Protein AF-A0A1H7MU33-F1 (afdb_monomer)

Foldseek 3Di:
DDPPPDPDDLVRLVVLLCCCVPVVDDLVVSCVVVVHDSVVNVQSNLLCVVPNSVSSDDCPDDPDQDPVLVVVLVVCVVVDPDDPVVSVSVSD

Organism: NCBI:txid426702

Structure (mmCIF, N/CA/C/O backbone):
data_AF-A0A1H7MU33-F1
#
_entry.id   AF-A0A1H7MU33-F1
#
loop_
_atom_site.group_PDB
_atom_site.id
_atom_site.type_symbol
_atom_site.label_atom_id
_atom_site.label_alt_id
_atom_site.label_comp_id
_atom_site.label_asym_id
_atom_site.label_entity_id
_atom_site.label_seq_id
_atom_site.pdbx_PDB_ins_code
_atom_site.Cartn_x
_atom_site.Cartn_y
_atom_site.Cartn_z
_atom_site.occupancy
_atom_site.B_iso_or_equiv
_atom_site.auth_seq_id
_atom_site.auth_comp_id
_atom_site.auth_asym_id
_atom_site.auth_atom_id
_atom_site.pdbx_PDB_model_num
ATOM 1 N N . MET A 1 1 ? 14.028 11.403 17.323 1.00 36.91 1 MET A N 1
ATOM 2 C CA . MET A 1 1 ? 13.261 10.249 16.807 1.00 36.91 1 MET A CA 1
ATOM 3 C C . MET A 1 1 ? 11.836 10.706 16.546 1.00 36.91 1 MET A C 1
ATOM 5 O O . MET A 1 1 ? 11.184 11.140 17.485 1.00 36.91 1 MET A O 1
ATOM 9 N N . SER A 1 2 ? 11.392 10.710 15.286 1.00 42.50 2 SER A N 1
ATOM 10 C CA . SER A 1 2 ? 10.011 11.080 14.952 1.00 42.50 2 SER A CA 1
ATOM 11 C C . SER A 1 2 ? 9.070 10.013 15.505 1.00 42.50 2 SER A C 1
ATOM 13 O O . SER A 1 2 ? 9.225 8.831 15.195 1.00 42.50 2 SER A O 1
ATOM 15 N N . LYS A 1 3 ? 8.141 10.417 16.371 1.00 43.03 3 LYS A N 1
ATOM 16 C CA . LYS A 1 3 ? 7.102 9.538 16.895 1.00 43.03 3 LYS A CA 1
ATOM 17 C C . LYS A 1 3 ? 6.124 9.267 15.752 1.00 43.03 3 LYS A C 1
ATOM 19 O O . LYS A 1 3 ? 5.238 10.074 15.498 1.00 43.03 3 LYS A O 1
ATOM 24 N N . ARG A 1 4 ? 6.288 8.141 15.051 1.00 50.66 4 ARG A N 1
ATOM 25 C CA . ARG A 1 4 ? 5.204 7.548 14.256 1.00 50.66 4 ARG A CA 1
ATOM 26 C C . ARG A 1 4 ? 4.171 7.006 15.246 1.00 50.66 4 ARG A C 1
ATOM 28 O O . ARG A 1 4 ? 4.116 5.816 15.501 1.00 50.66 4 ARG A O 1
ATOM 35 N N . THR A 1 5 ? 3.449 7.899 15.913 1.00 45.88 5 THR A N 1
ATOM 36 C CA . THR A 1 5 ? 2.290 7.529 16.723 1.00 45.88 5 THR A CA 1
ATOM 37 C C . THR A 1 5 ? 1.151 7.324 15.757 1.00 45.88 5 THR A C 1
ATOM 39 O O . THR A 1 5 ? 0.676 8.265 15.123 1.00 45.88 5 THR A O 1
ATOM 42 N N . THR A 1 6 ? 0.772 6.075 15.583 1.00 56.25 6 THR A N 1
ATOM 43 C CA . THR A 1 6 ? -0.388 5.692 14.806 1.00 56.25 6 THR A CA 1
ATOM 44 C C . THR A 1 6 ? -1.650 6.114 15.534 1.00 56.25 6 THR A C 1
ATOM 46 O O . THR A 1 6 ? -1.932 5.679 16.643 1.00 56.25 6 THR A O 1
ATOM 49 N N . THR A 1 7 ? -2.406 7.004 14.896 1.00 62.62 7 THR A N 1
ATOM 50 C CA . THR A 1 7 ? -3.703 7.475 15.394 1.00 62.62 7 THR A CA 1
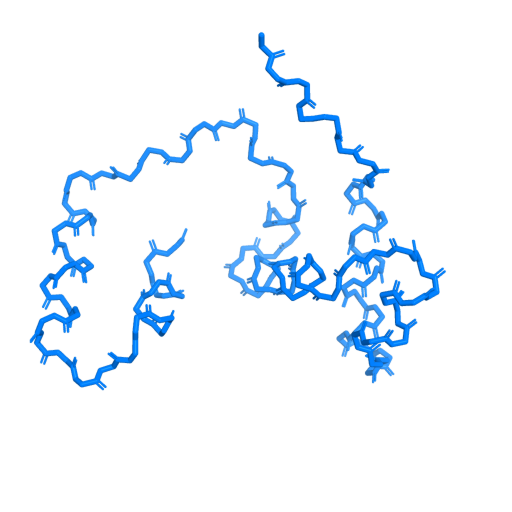ATOM 51 C C . THR A 1 7 ? -4.756 6.360 15.400 1.00 62.62 7 THR A C 1
ATOM 53 O O . THR A 1 7 ? -5.676 6.421 16.200 1.00 62.62 7 THR A O 1
ATOM 56 N N . HIS A 1 8 ? -4.603 5.327 14.557 1.00 68.56 8 HIS A N 1
ATOM 57 C CA . HIS A 1 8 ? -5.592 4.254 14.381 1.00 68.56 8 HIS A CA 1
ATOM 58 C C . HIS A 1 8 ? -5.018 2.874 14.690 1.00 68.56 8 HIS A C 1
ATOM 60 O O . HIS A 1 8 ? -3.980 2.488 14.122 1.00 68.56 8 HIS A O 1
ATOM 66 N N . SER A 1 9 ? -5.732 2.132 15.541 1.00 77.56 9 SER A N 1
ATOM 67 C CA . SER A 1 9 ? -5.408 0.750 15.901 1.00 77.56 9 SER A CA 1
ATOM 68 C C . SER A 1 9 ? -5.606 -0.203 14.719 1.00 77.56 9 SER A C 1
ATOM 70 O O . SER A 1 9 ? -6.306 0.104 13.755 1.00 77.56 9 SER A O 1
ATOM 72 N N . ILE A 1 10 ? -5.008 -1.396 14.782 1.00 79.62 10 ILE A N 1
ATOM 73 C CA . ILE A 1 10 ? -5.187 -2.401 13.723 1.00 79.62 10 ILE A CA 1
ATOM 74 C C . ILE A 1 10 ? -6.651 -2.809 13.528 1.00 79.62 10 ILE A C 1
ATOM 76 O O . ILE A 1 10 ? -7.058 -3.063 12.398 1.00 79.62 10 ILE A O 1
ATOM 80 N N . ASN A 1 11 ? -7.436 -2.823 14.607 1.00 80.75 11 ASN A N 1
ATOM 81 C CA . ASN A 1 11 ? -8.848 -3.179 14.554 1.00 80.75 11 ASN A CA 1
ATOM 82 C C . ASN A 1 11 ? -9.655 -2.117 13.804 1.00 80.75 11 ASN A C 1
ATOM 84 O O . ASN A 1 11 ? -10.425 -2.477 12.924 1.00 80.75 11 ASN A O 1
ATOM 88 N N . GLU A 1 12 ? -9.415 -0.826 14.061 1.00 82.75 12 GLU A N 1
ATOM 89 C CA . GLU A 1 12 ? -10.051 0.2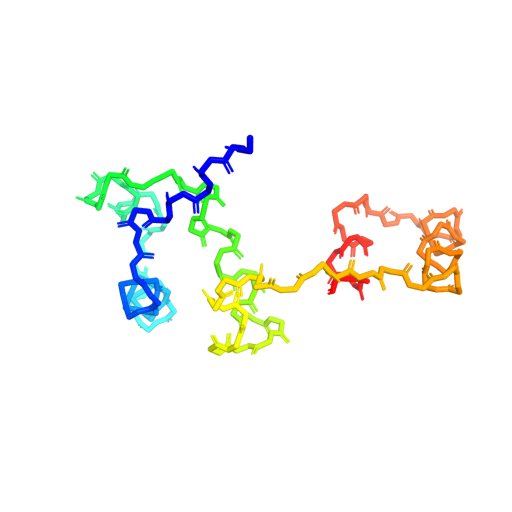56 13.287 1.00 82.75 12 GLU A CA 1
ATOM 90 C C . GLU A 1 12 ? -9.714 0.154 11.798 1.00 82.75 12 GLU A C 1
ATOM 92 O O . GLU A 1 12 ? -10.592 0.268 10.945 1.00 82.75 12 GLU A O 1
ATOM 97 N N . ARG A 1 13 ? -8.442 -0.103 11.461 1.00 84.62 13 ARG A N 1
ATOM 98 C CA . ARG A 1 13 ? -8.030 -0.266 10.057 1.00 84.62 13 ARG A CA 1
ATOM 99 C C . ARG A 1 13 ? -8.725 -1.447 9.400 1.00 84.62 13 ARG A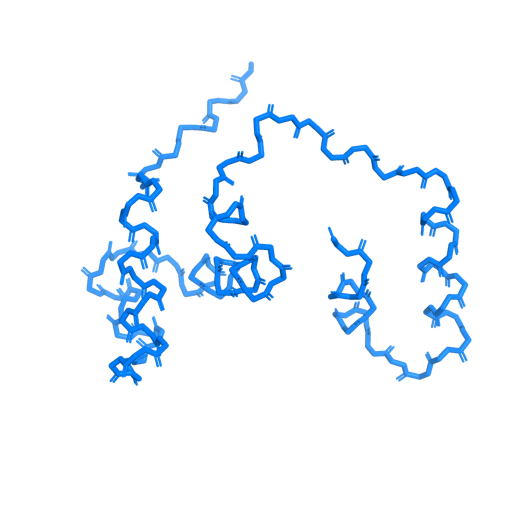 C 1
ATOM 101 O O . ARG A 1 13 ? -9.129 -1.342 8.245 1.00 84.62 13 ARG A O 1
ATOM 108 N N . TYR A 1 14 ? -8.832 -2.560 10.123 1.00 85.56 14 TYR A N 1
ATOM 109 C CA . TYR A 1 14 ? -9.518 -3.752 9.649 1.00 85.56 14 TYR A CA 1
ATOM 110 C C . TYR A 1 14 ? -11.000 -3.472 9.409 1.00 85.56 14 TYR A C 1
ATOM 112 O O . TYR A 1 14 ? -11.485 -3.764 8.324 1.00 85.56 14 TYR A O 1
ATOM 120 N N . GLU A 1 15 ? -11.685 -2.833 10.357 1.00 87.12 15 GLU A N 1
ATOM 121 C CA . GLU A 1 15 ? -13.108 -2.508 10.239 1.00 87.12 15 GLU A CA 1
ATOM 122 C C . GLU A 1 15 ? -13.380 -1.595 9.032 1.00 87.12 15 GLU A C 1
ATOM 124 O O . GLU A 1 15 ? -14.302 -1.832 8.254 1.00 87.12 15 GLU A O 1
ATOM 129 N N . ILE A 1 16 ? -12.529 -0.589 8.809 1.00 86.38 16 ILE A N 1
ATOM 130 C CA . ILE A 1 16 ? -12.637 0.299 7.643 1.00 86.38 16 ILE A CA 1
ATOM 131 C C . ILE A 1 16 ? -12.430 -0.479 6.340 1.00 86.38 16 ILE A C 1
ATOM 133 O O . ILE A 1 16 ? -13.197 -0.313 5.392 1.00 86.38 16 ILE A O 1
ATOM 137 N N . VAL A 1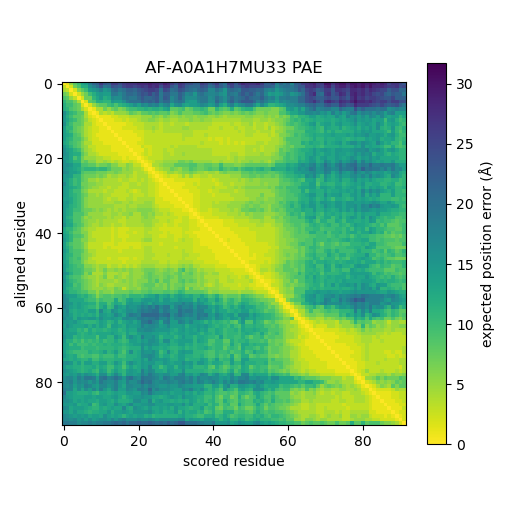 17 ? -11.403 -1.329 6.270 1.00 87.12 17 VAL A N 1
ATOM 138 C CA . VAL A 1 17 ? -11.124 -2.141 5.077 1.00 87.12 17 VAL A CA 1
ATOM 139 C C . VAL A 1 17 ? -12.244 -3.148 4.813 1.00 87.12 17 VAL A C 1
ATOM 141 O O . VAL A 1 17 ? -12.647 -3.322 3.663 1.00 87.12 17 VAL A O 1
ATOM 144 N N . GLU A 1 18 ? -12.787 -3.760 5.860 1.00 87.44 18 GLU A N 1
ATOM 145 C CA . GLU A 1 18 ? -13.905 -4.694 5.777 1.00 87.44 18 GLU A CA 1
ATOM 146 C C . GLU A 1 18 ? -15.169 -4.002 5.254 1.00 87.44 18 GLU A C 1
ATOM 148 O O . GLU A 1 18 ? -15.788 -4.522 4.328 1.00 87.44 18 GLU A O 1
ATOM 153 N N . LYS A 1 19 ? -15.494 -2.788 5.721 1.00 87.12 19 LYS A N 1
ATOM 154 C CA . LYS A 1 19 ? -16.613 -1.986 5.185 1.00 87.12 19 LYS A CA 1
ATOM 155 C C . LYS A 1 19 ? -16.438 -1.650 3.701 1.00 87.12 19 LYS A C 1
ATOM 157 O O . LYS A 1 19 ? -17.386 -1.756 2.924 1.00 87.12 19 LYS A O 1
ATOM 162 N N . VAL A 1 20 ? -15.222 -1.319 3.254 1.00 86.38 20 VAL A N 1
ATOM 163 C CA . VAL A 1 20 ? -14.964 -1.074 1.818 1.00 86.38 20 VAL A CA 1
ATOM 164 C C . VAL A 1 20 ? -15.163 -2.346 0.985 1.00 86.38 20 VAL A C 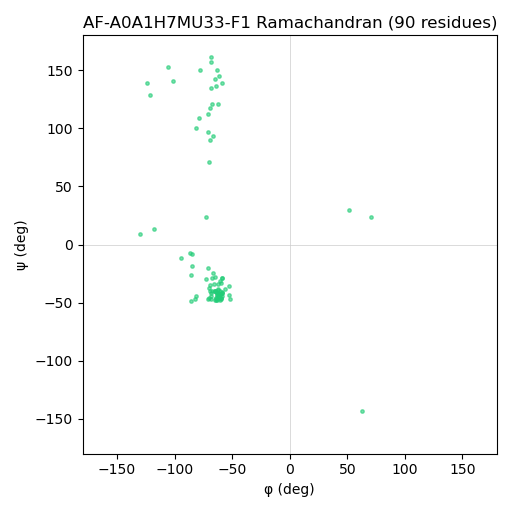1
ATOM 166 O O . VAL A 1 20 ? -15.676 -2.277 -0.132 1.00 86.38 20 VAL A O 1
ATOM 169 N N . ILE A 1 21 ? -14.739 -3.506 1.490 1.00 84.62 21 ILE A N 1
ATOM 170 C CA . ILE A 1 21 ? -14.754 -4.764 0.728 1.00 84.62 21 ILE A CA 1
ATOM 171 C C . ILE A 1 21 ? -16.137 -5.431 0.756 1.00 84.62 21 ILE A C 1
ATOM 173 O O . ILE A 1 21 ? -16.633 -5.828 -0.301 1.00 84.62 21 ILE A O 1
ATOM 177 N N . ASN A 1 22 ? -16.759 -5.538 1.933 1.00 83.06 22 ASN A N 1
ATOM 178 C CA . ASN A 1 22 ? -18.036 -6.224 2.137 1.00 83.06 22 ASN A CA 1
ATOM 179 C C . ASN A 1 22 ? -19.237 -5.315 1.872 1.00 83.06 22 ASN A C 1
ATOM 181 O O . ASN A 1 22 ? -20.138 -5.698 1.128 1.00 83.06 22 ASN A O 1
ATOM 185 N N . GLU A 1 23 ? -19.253 -4.106 2.439 1.00 82.88 23 GLU A N 1
ATOM 186 C CA . GLU A 1 23 ? -20.391 -3.181 2.304 1.00 82.88 23 GLU A CA 1
ATOM 187 C C . GLU A 1 23 ? -20.314 -2.345 1.017 1.00 82.88 23 GLU A C 1
ATOM 189 O O . GLU A 1 23 ? -21.270 -1.657 0.661 1.00 82.88 23 GLU A O 1
ATOM 194 N N . ARG A 1 24 ? -19.186 -2.421 0.287 1.00 78.94 24 ARG A N 1
ATOM 195 C CA . ARG A 1 24 ? -18.884 -1.603 -0.902 1.00 78.94 24 ARG A CA 1
ATOM 196 C C . ARG A 1 24 ? -19.062 -0.102 -0.643 1.00 78.94 24 ARG A C 1
ATOM 198 O O . ARG A 1 24 ? -19.368 0.653 -1.570 1.00 78.94 24 ARG A O 1
ATOM 205 N N . GLU A 1 25 ? -18.857 0.339 0.601 1.00 82.00 25 GLU A N 1
ATOM 206 C CA . GLU A 1 25 ? -18.859 1.762 0.930 1.00 82.00 25 GLU A CA 1
ATOM 207 C C . GLU A 1 25 ? -17.736 2.477 0.164 1.00 82.00 25 GLU A C 1
ATOM 209 O O . GLU A 1 25 ? -16.646 1.943 -0.073 1.00 82.00 25 GLU A O 1
ATOM 214 N N . SER A 1 26 ? -17.994 3.723 -0.234 1.00 85.38 26 SER A N 1
ATOM 215 C CA . SER A 1 26 ? -16.985 4.518 -0.923 1.00 85.38 26 SER A CA 1
ATOM 216 C C . SER A 1 26 ? -15.842 4.864 0.030 1.00 85.38 26 SER A C 1
ATOM 218 O O . SER A 1 26 ? -16.047 5.355 1.141 1.00 85.38 26 SER A O 1
ATOM 220 N N . ILE A 1 27 ? -14.606 4.706 -0.447 1.00 85.69 27 ILE A N 1
ATOM 221 C CA . ILE A 1 27 ? -13.404 5.134 0.281 1.00 85.69 27 ILE A CA 1
ATOM 222 C C . ILE A 1 27 ? -13.520 6.607 0.689 1.00 85.69 27 ILE A C 1
ATOM 224 O O . ILE A 1 27 ? -13.087 6.986 1.771 1.00 85.69 27 ILE A O 1
ATOM 228 N N . TYR A 1 28 ? -14.133 7.439 -0.158 1.00 84.25 28 TYR A N 1
ATOM 229 C CA . TYR A 1 28 ? -14.302 8.863 0.115 1.00 84.25 28 TYR A CA 1
ATOM 230 C C . TYR A 1 28 ? -15.292 9.137 1.258 1.00 84.25 28 TYR A C 1
ATOM 232 O O . TYR A 1 28 ? -15.045 10.017 2.082 1.00 84.25 28 TYR A O 1
ATOM 240 N N . SER A 1 29 ? -16.399 8.389 1.338 1.00 85.81 29 SER A N 1
ATOM 241 C CA . SER A 1 29 ? -17.367 8.556 2.429 1.00 85.81 29 SER A CA 1
ATOM 242 C C . SER A 1 29 ? -16.781 8.106 3.763 1.00 85.81 29 SER A C 1
ATOM 244 O O . SER A 1 29 ? -16.930 8.817 4.754 1.00 85.81 29 SER A O 1
ATOM 246 N N . LEU A 1 30 ? -16.050 6.989 3.767 1.00 86.06 30 LEU A N 1
ATOM 247 C CA . LEU A 1 30 ? -15.335 6.490 4.943 1.00 86.06 30 LEU A CA 1
ATOM 248 C C . LEU A 1 30 ? -14.235 7.451 5.393 1.00 86.06 30 LEU A C 1
ATOM 250 O O . LEU A 1 30 ? -14.197 7.8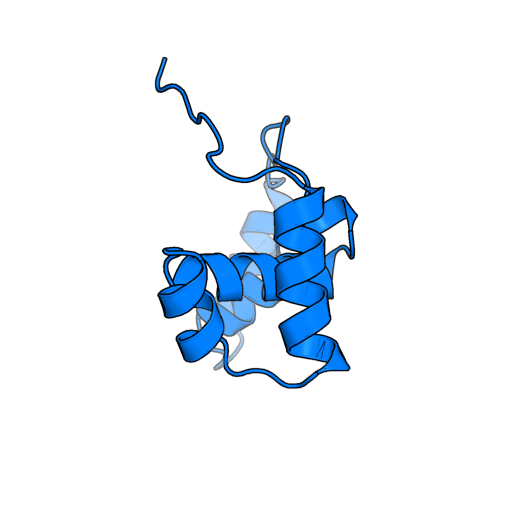29 6.557 1.00 86.06 30 LEU A O 1
ATOM 254 N N . ALA A 1 31 ? -13.406 7.924 4.461 1.00 85.50 31 ALA A N 1
ATOM 255 C CA . ALA A 1 31 ? -12.382 8.935 4.718 1.00 85.50 31 ALA A CA 1
ATOM 256 C C . ALA A 1 31 ? -12.964 10.173 5.413 1.00 85.50 31 ALA A C 1
ATOM 258 O O . ALA A 1 31 ? -12.446 10.638 6.425 1.00 85.50 31 ALA A O 1
ATOM 259 N N . LYS A 1 32 ? -14.094 10.678 4.906 1.00 85.44 32 LYS A N 1
ATOM 260 C CA . LYS A 1 32 ? -14.764 11.851 5.473 1.00 85.44 32 LYS A CA 1
ATOM 261 C C . LYS A 1 32 ? -15.402 11.576 6.840 1.00 85.44 32 LYS A C 1
ATOM 263 O O . LYS A 1 32 ? -15.387 12.470 7.680 1.00 85.44 32 LYS A O 1
ATOM 268 N N . ARG A 1 33 ? -15.971 10.382 7.053 1.00 85.19 33 ARG A N 1
ATOM 269 C CA . ARG A 1 33 ? -16.626 9.984 8.314 1.00 85.19 33 ARG A CA 1
ATOM 270 C C . ARG A 1 33 ? -15.616 9.772 9.437 1.00 85.19 33 ARG A C 1
ATOM 272 O O . ARG A 1 33 ? -15.804 10.302 10.524 1.00 85.19 33 ARG A O 1
ATOM 279 N N . GLU A 1 34 ? -14.546 9.045 9.141 1.00 82.06 34 GLU A N 1
ATOM 280 C CA . GLU A 1 34 ? -13.509 8.679 10.111 1.00 82.06 34 GLU A CA 1
ATOM 281 C C . GLU A 1 34 ? -12.413 9.755 10.237 1.00 82.06 34 GLU A C 1
ATOM 283 O O . GLU A 1 34 ? -11.539 9.663 11.094 1.00 82.06 34 GLU A O 1
ATOM 288 N N . GLY A 1 35 ? -12.429 10.784 9.379 1.00 82.19 35 GLY A N 1
ATOM 289 C CA . GLY A 1 35 ? -11.412 11.842 9.359 1.00 82.19 35 GLY A CA 1
ATOM 290 C C . GLY A 1 35 ? -10.043 11.376 8.847 1.00 82.19 35 GLY A C 1
ATOM 291 O O . GLY A 1 35 ? -9.020 11.977 9.170 1.00 82.19 35 GLY A O 1
ATOM 292 N N . ILE A 1 36 ? -10.015 10.302 8.056 1.00 83.62 36 ILE A N 1
ATOM 293 C CA . ILE A 1 36 ? -8.801 9.666 7.537 1.00 83.62 36 ILE A CA 1
ATOM 294 C C . ILE A 1 36 ? -8.594 10.084 6.085 1.00 83.62 36 ILE A C 1
ATOM 296 O O . ILE A 1 36 ? -9.540 10.141 5.306 1.00 83.62 36 ILE A O 1
ATOM 300 N N . ASP A 1 37 ? -7.349 10.329 5.679 1.00 84.31 37 ASP A N 1
ATOM 301 C CA . ASP A 1 37 ? -7.066 10.622 4.276 1.00 84.31 37 ASP A CA 1
ATOM 302 C C . ASP A 1 37 ? -7.395 9.425 3.365 1.00 84.31 37 ASP A C 1
ATOM 304 O O . ASP A 1 37 ? -7.037 8.276 3.640 1.00 84.31 37 ASP A O 1
ATOM 308 N N . SER A 1 38 ? -8.041 9.698 2.231 1.00 84.44 38 SER A N 1
ATOM 309 C CA . SER A 1 38 ? -8.428 8.655 1.271 1.00 84.44 38 SER A CA 1
ATOM 310 C C . SER A 1 38 ? -7.235 7.848 0.737 1.00 84.44 38 SER A C 1
ATOM 312 O O . SER A 1 38 ? -7.378 6.661 0.433 1.00 84.44 38 SER A O 1
ATOM 314 N N . SER A 1 39 ? -6.047 8.455 0.665 1.00 83.50 39 SER A N 1
ATOM 315 C CA . SER A 1 39 ? -4.804 7.795 0.253 1.00 83.50 39 SER A CA 1
ATOM 316 C C . SER A 1 39 ? -4.335 6.792 1.305 1.00 83.50 39 SER A C 1
ATOM 318 O O . SER A 1 39 ? -3.847 5.719 0.954 1.00 83.50 39 SER A O 1
ATOM 320 N N . THR A 1 40 ? -4.549 7.092 2.589 1.00 85.12 40 THR A N 1
ATOM 321 C CA . THR A 1 40 ? -4.251 6.180 3.702 1.00 85.12 40 THR A CA 1
ATOM 322 C C . THR A 1 40 ? -5.125 4.931 3.628 1.00 85.12 40 THR A C 1
ATOM 324 O O . THR A 1 40 ? -4.604 3.818 3.691 1.00 85.12 40 THR A O 1
ATOM 327 N N . ILE A 1 41 ? -6.434 5.096 3.398 1.00 85.44 41 ILE A N 1
ATOM 328 C CA . ILE A 1 41 ? -7.360 3.962 3.239 1.00 85.44 41 ILE A CA 1
ATOM 329 C C . ILE A 1 41 ? -6.994 3.131 2.004 1.00 85.44 41 ILE A C 1
ATOM 331 O O . ILE A 1 41 ? -6.965 1.904 2.078 1.00 85.44 41 ILE A O 1
ATOM 335 N N . LYS A 1 42 ? -6.649 3.770 0.875 1.00 85.50 42 LYS A N 1
ATOM 336 C CA . LYS A 1 42 ? -6.146 3.058 -0.316 1.00 85.50 42 LYS A CA 1
ATOM 337 C C . LYS A 1 42 ? -4.881 2.252 -0.010 1.00 85.50 42 LYS A C 1
ATOM 339 O O . LYS A 1 42 ? -4.776 1.108 -0.450 1.00 85.50 42 LYS A O 1
ATOM 344 N N . GLY A 1 43 ? -3.952 2.821 0.760 1.00 85.50 43 GLY A N 1
ATOM 345 C CA . GLY A 1 43 ? -2.747 2.135 1.223 1.00 85.50 43 GLY A CA 1
ATOM 346 C C . GLY A 1 43 ? -3.070 0.899 2.063 1.00 85.50 43 GLY A C 1
ATOM 347 O O . GLY A 1 43 ? -2.555 -0.180 1.782 1.00 85.50 43 GLY A O 1
ATOM 348 N N . TRP A 1 44 ? -3.983 1.020 3.031 1.00 87.44 44 TRP A N 1
ATOM 349 C CA . TRP A 1 44 ? -4.462 -0.115 3.830 1.00 87.44 44 TRP A CA 1
ATOM 350 C C . TRP A 1 44 ? -5.126 -1.192 2.976 1.00 87.44 44 TRP A C 1
ATOM 352 O O . TRP A 1 44 ? -4.839 -2.371 3.160 1.00 87.44 44 TRP A O 1
ATOM 362 N N . LEU A 1 45 ? -5.948 -0.800 1.999 1.00 86.50 45 LEU A N 1
ATOM 363 C CA . LEU A 1 45 ? -6.596 -1.730 1.076 1.00 86.50 45 LEU A CA 1
ATOM 364 C C . LEU A 1 45 ? -5.567 -2.511 0.245 1.00 86.50 45 LEU A C 1
ATOM 366 O O . LEU A 1 45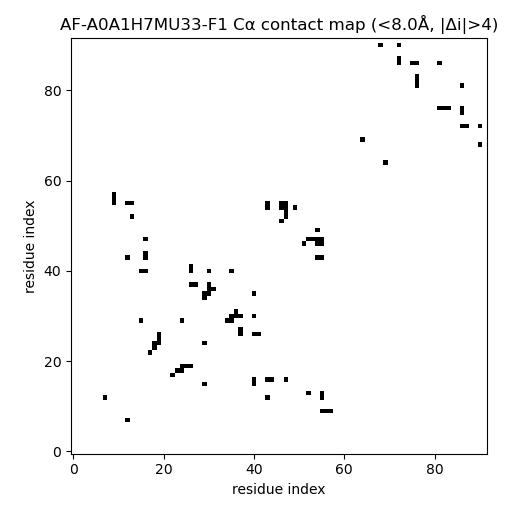 ? -5.703 -3.720 0.058 1.00 86.50 45 LEU A O 1
ATOM 370 N N . ARG A 1 46 ? -4.527 -1.826 -0.243 1.00 84.19 46 ARG A N 1
ATOM 371 C CA . ARG A 1 46 ? -3.435 -2.441 -1.007 1.00 84.19 46 ARG A CA 1
ATOM 372 C C . ARG A 1 46 ? -2.642 -3.420 -0.145 1.00 84.19 46 ARG A C 1
ATOM 374 O O . ARG A 1 46 ? -2.442 -4.558 -0.562 1.00 84.19 46 ARG A O 1
ATOM 381 N N . SER A 1 47 ? -2.256 -3.018 1.064 1.00 83.44 47 SER A N 1
ATOM 382 C CA . SER A 1 47 ? -1.553 -3.907 1.993 1.00 83.44 47 SER A CA 1
ATOM 383 C C . SER A 1 47 ? -2.405 -5.109 2.399 1.00 83.44 47 SER A C 1
ATOM 385 O O . SER A 1 47 ? -1.889 -6.223 2.465 1.00 83.44 47 SER A O 1
ATOM 387 N N . TYR A 1 48 ? -3.710 -4.911 2.608 1.00 86.50 48 TYR A N 1
ATOM 388 C CA . TYR A 1 48 ? -4.645 -5.989 2.919 1.00 86.50 48 TYR A CA 1
ATOM 389 C C . TYR A 1 48 ? -4.800 -6.979 1.761 1.00 86.50 48 TYR A C 1
ATOM 391 O O . TYR A 1 48 ? -4.805 -8.185 1.976 1.00 86.50 48 TYR A O 1
ATOM 399 N N . ARG A 1 49 ? -4.852 -6.503 0.512 1.00 82.75 49 ARG A N 1
ATOM 400 C CA . ARG A 1 49 ? -4.879 -7.388 -0.665 1.00 82.75 49 ARG A CA 1
ATOM 401 C C . ARG A 1 49 ? -3.584 -8.184 -0.842 1.00 82.75 49 ARG A C 1
ATOM 403 O O . ARG A 1 49 ? -3.645 -9.313 -1.309 1.00 82.75 49 ARG A O 1
ATOM 410 N N . ALA A 1 50 ? -2.438 -7.607 -0.484 1.00 80.69 50 ALA A N 1
ATOM 411 C CA .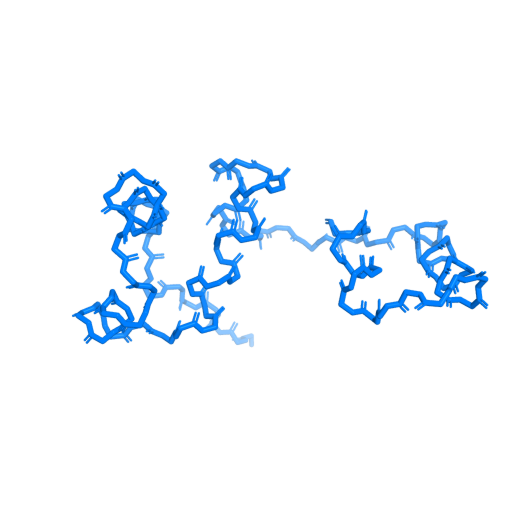 ALA A 1 50 ? -1.138 -8.256 -0.643 1.00 80.69 50 ALA A CA 1
ATOM 412 C C . ALA A 1 50 ? -0.813 -9.256 0.482 1.00 80.69 50 ALA A C 1
ATOM 414 O O . ALA A 1 50 ? -0.298 -10.337 0.213 1.00 80.69 50 ALA A O 1
ATOM 415 N N . LYS A 1 51 ? -1.076 -8.885 1.743 1.00 79.62 51 LYS A N 1
ATOM 416 C CA . LYS A 1 51 ? -0.615 -9.611 2.946 1.00 79.62 51 LYS A CA 1
ATOM 417 C C . LYS A 1 51 ? -1.743 -9.896 3.953 1.00 79.62 51 LYS A C 1
ATOM 419 O O . LYS A 1 51 ? -1.479 -10.320 5.074 1.00 79.62 51 LYS A O 1
ATOM 424 N N . GLY A 1 52 ? -3.004 -9.647 3.596 1.00 83.38 52 GLY A N 1
ATOM 425 C CA . GLY A 1 52 ? -4.148 -9.835 4.491 1.00 83.38 52 GLY A CA 1
ATOM 426 C C . GLY A 1 52 ? -4.090 -8.928 5.724 1.00 83.38 52 GLY A C 1
ATOM 427 O O . GLY A 1 52 ? -3.621 -7.790 5.672 1.00 83.38 52 GLY A O 1
ATOM 428 N N . ILE A 1 53 ? -4.540 -9.449 6.867 1.00 80.88 53 ILE A N 1
ATOM 429 C CA . ILE A 1 53 ? -4.545 -8.726 8.151 1.00 80.88 53 ILE A CA 1
ATOM 430 C C . ILE A 1 53 ? -3.124 -8.317 8.575 1.00 80.88 53 ILE A C 1
ATOM 432 O O . ILE A 1 53 ? -2.936 -7.252 9.162 1.00 80.88 53 ILE A O 1
ATOM 436 N N . GLU A 1 54 ? -2.103 -9.105 8.226 1.00 77.69 54 GLU A N 1
ATOM 437 C CA . GLU A 1 54 ? -0.709 -8.775 8.541 1.00 77.69 54 GLU A CA 1
ATOM 438 C C . GLU A 1 54 ? -0.226 -7.513 7.816 1.00 77.69 54 GLU A C 1
ATOM 440 O O . GLU A 1 54 ? 0.591 -6.773 8.356 1.00 77.69 54 GLU A O 1
ATOM 445 N N . GLY A 1 55 ? -0.792 -7.201 6.645 1.00 75.44 55 GLY A N 1
ATOM 446 C CA . GLY A 1 55 ? -0.509 -5.963 5.916 1.00 75.44 55 GLY A CA 1
ATOM 447 C C . GLY A 1 55 ? -1.078 -4.697 6.570 1.00 75.44 55 GLY A C 1
ATOM 448 O O . GLY A 1 55 ? -0.603 -3.598 6.287 1.00 75.44 55 GLY A O 1
ATOM 449 N N . LEU A 1 56 ? -2.081 -4.827 7.446 1.00 79.31 56 LEU A N 1
ATOM 450 C CA . LEU A 1 56 ? -2.658 -3.707 8.210 1.00 79.31 56 LEU A CA 1
ATOM 451 C C . LEU A 1 56 ? -1.870 -3.402 9.487 1.00 79.31 56 LEU A C 1
ATOM 453 O O . LEU A 1 56 ? -1.993 -2.307 10.056 1.00 79.31 56 LEU A O 1
ATOM 457 N N . LYS A 1 57 ? -1.061 -4.371 9.926 1.00 74.56 57 LYS A N 1
ATOM 458 C CA . LYS A 1 57 ? -0.145 -4.258 11.057 1.00 74.56 57 LYS A CA 1
ATOM 459 C C . LYS A 1 57 ? 0.917 -3.217 10.732 1.00 74.56 57 LYS A C 1
ATOM 461 O O . LYS A 1 57 ? 1.354 -3.069 9.593 1.00 74.56 57 LYS A O 1
ATOM 466 N N . GLU A 1 58 ? 1.302 -2.439 11.735 1.00 66.31 58 GLU A N 1
ATOM 467 C CA . GLU A 1 58 ? 2.433 -1.537 11.562 1.00 66.31 58 GLU A CA 1
ATOM 468 C C . GLU A 1 58 ? 3.679 -2.327 11.196 1.00 66.31 58 GLU A C 1
ATOM 470 O O . GLU A 1 58 ? 3.949 -3.378 11.775 1.00 66.31 58 GLU A O 1
ATOM 475 N N . SER A 1 59 ? 4.457 -1.792 10.254 1.00 63.19 59 SER A N 1
ATOM 476 C CA . SER A 1 59 ? 5.807 -2.283 10.011 1.00 63.19 59 SER A CA 1
ATOM 477 C C . SER A 1 59 ? 6.652 -1.900 11.222 1.00 63.19 59 SER A C 1
ATOM 479 O O . SER A 1 59 ? 7.198 -0.800 11.293 1.00 63.19 59 SER A O 1
ATOM 481 N N . ILE A 1 60 ? 6.687 -2.796 12.207 1.00 59.47 60 ILE A N 1
ATOM 482 C CA . ILE A 1 60 ? 7.518 -2.665 13.410 1.00 59.47 60 ILE A CA 1
ATOM 483 C C . ILE A 1 60 ? 8.996 -2.788 13.017 1.00 59.47 60 ILE A C 1
ATOM 485 O O . ILE A 1 60 ? 9.870 -2.169 13.619 1.00 59.47 60 ILE A O 1
ATOM 489 N N . GLU A 1 61 ? 9.262 -3.539 11.948 1.00 58.81 61 GLU A N 1
ATOM 490 C CA . GLU A 1 61 ? 10.591 -3.759 11.400 1.00 58.81 61 GLU A CA 1
ATOM 491 C C . GLU A 1 61 ? 10.816 -2.969 10.110 1.00 58.81 61 GLU A C 1
ATOM 493 O O . GLU A 1 61 ? 9.890 -2.658 9.350 1.00 58.81 61 GLU A O 1
ATOM 498 N N . TRP A 1 62 ? 12.082 -2.645 9.852 1.00 57.91 62 TRP A N 1
ATOM 499 C CA . TRP A 1 62 ? 12.507 -2.089 8.578 1.00 57.91 62 TRP A CA 1
ATOM 500 C C . TRP A 1 62 ? 12.433 -3.186 7.522 1.00 57.91 62 TRP A C 1
ATOM 502 O O . TRP A 1 62 ? 13.227 -4.127 7.548 1.00 57.91 62 TRP A O 1
ATOM 512 N N . ASN A 1 63 ? 11.509 -3.049 6.571 1.00 63.75 63 ASN A N 1
ATOM 513 C CA . ASN A 1 63 ? 11.480 -3.913 5.397 1.00 63.75 63 ASN A CA 1
ATOM 514 C C . ASN A 1 63 ? 12.728 -3.630 4.553 1.00 63.75 63 ASN A C 1
ATOM 516 O O . ASN A 1 63 ? 12.786 -2.687 3.760 1.00 63.75 63 ASN A O 1
ATOM 520 N N . THR A 1 64 ? 13.777 -4.408 4.800 1.00 70.81 64 THR A N 1
ATOM 521 C CA . THR A 1 64 ? 15.040 -4.269 4.089 1.00 70.81 64 THR A CA 1
ATOM 522 C C . THR A 1 64 ? 14.890 -4.987 2.762 1.00 70.81 64 THR A C 1
ATOM 524 O O . THR A 1 64 ? 14.988 -6.208 2.681 1.00 70.81 64 THR A O 1
ATOM 527 N N . TYR A 1 65 ? 14.640 -4.223 1.703 1.00 74.81 65 TYR A N 1
ATOM 528 C CA . TYR A 1 65 ? 14.663 -4.770 0.354 1.00 74.81 65 TYR A CA 1
ATOM 529 C C . TYR A 1 65 ? 16.070 -5.283 0.043 1.00 74.81 65 TYR A C 1
ATOM 531 O O . TYR A 1 65 ? 17.042 -4.518 0.083 1.00 74.81 65 TYR A O 1
ATOM 539 N N . SER A 1 66 ? 16.173 -6.574 -0.268 1.00 82.69 66 SER A N 1
ATOM 540 C CA . SER A 1 66 ? 17.435 -7.185 -0.680 1.00 82.69 66 SER A CA 1
ATOM 541 C C . SER A 1 66 ? 17.936 -6.565 -1.988 1.00 82.69 66 SER A C 1
ATOM 543 O O . SER A 1 66 ? 17.145 -6.132 -2.829 1.00 82.69 66 SER A O 1
ATOM 545 N N . ASP A 1 67 ? 19.258 -6.531 -2.182 1.00 85.12 67 ASP A N 1
ATOM 546 C CA . ASP A 1 67 ? 19.872 -5.962 -3.394 1.00 85.12 67 ASP A CA 1
ATOM 547 C C . ASP A 1 67 ? 19.339 -6.640 -4.667 1.00 85.12 67 ASP A C 1
ATOM 549 O O . ASP A 1 67 ? 19.020 -5.985 -5.658 1.00 85.12 67 ASP A O 1
ATOM 553 N N . LYS A 1 68 ? 19.130 -7.961 -4.589 1.00 87.75 68 LYS A N 1
ATOM 554 C CA . LYS A 1 68 ? 18.541 -8.771 -5.658 1.00 87.75 68 LYS A CA 1
ATOM 555 C C 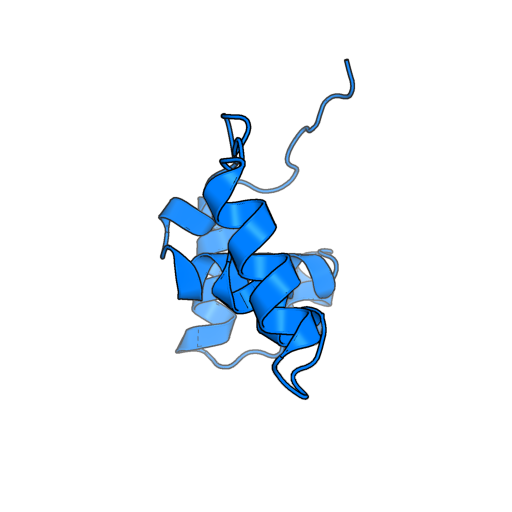. LYS A 1 68 ? 17.133 -8.301 -6.029 1.00 87.75 68 LYS A C 1
ATOM 557 O O . LYS A 1 68 ? 16.846 -8.144 -7.210 1.00 87.75 68 LYS A O 1
ATOM 562 N N . LEU A 1 69 ? 16.277 -8.050 -5.038 1.00 86.50 69 LEU A N 1
ATOM 563 C CA . LEU A 1 69 ? 14.901 -7.614 -5.275 1.00 86.50 69 LEU A CA 1
ATOM 564 C C . LEU A 1 69 ? 14.861 -6.204 -5.877 1.00 86.50 69 LEU A C 1
ATOM 566 O O . LEU A 1 69 ? 14.122 -5.966 -6.829 1.00 86.50 69 LEU A O 1
ATOM 570 N N . LYS A 1 70 ? 15.719 -5.292 -5.400 1.00 87.31 70 LYS A N 1
ATOM 571 C CA . LYS A 1 70 ? 15.854 -3.945 -5.983 1.00 87.31 70 LYS A CA 1
ATOM 572 C C . LYS A 1 70 ? 16.271 -4.001 -7.453 1.00 87.31 70 LYS A C 1
ATOM 574 O O . LYS A 1 70 ? 15.670 -3.318 -8.276 1.00 87.31 70 LYS A O 1
ATOM 579 N N . ARG A 1 71 ? 17.271 -4.826 -7.786 1.00 90.00 71 ARG A N 1
ATOM 580 C CA . ARG A 1 71 ? 17.729 -5.010 -9.173 1.00 90.00 71 ARG A CA 1
ATOM 581 C C . ARG A 1 71 ? 16.625 -5.566 -10.062 1.00 90.00 71 ARG A C 1
ATOM 583 O O . ARG A 1 71 ? 16.383 -4.998 -11.118 1.00 90.00 71 ARG A O 1
ATOM 590 N N . GLN A 1 72 ? 15.912 -6.595 -9.600 1.00 89.19 72 GLN A N 1
ATOM 591 C CA . GLN A 1 72 ? 14.793 -7.175 -10.346 1.00 89.19 72 GLN A CA 1
ATOM 592 C C . GLN A 1 72 ? 13.690 -6.152 -10.631 1.00 89.19 72 GLN A C 1
ATOM 594 O O . GLN A 1 72 ? 13.191 -6.108 -11.749 1.00 89.19 72 GLN A O 1
ATOM 599 N N . ALA A 1 73 ? 13.339 -5.301 -9.662 1.00 87.00 73 ALA A N 1
ATOM 600 C CA . ALA A 1 73 ? 12.331 -4.263 -9.871 1.00 87.00 73 ALA A CA 1
ATOM 601 C C . ALA A 1 73 ? 12.766 -3.227 -10.927 1.00 87.00 73 ALA A C 1
ATOM 603 O O . ALA A 1 73 ? 11.962 -2.830 -11.770 1.00 87.00 73 ALA A O 1
ATOM 604 N N . VAL A 1 74 ? 14.041 -2.817 -10.914 1.00 88.88 74 VAL A N 1
ATOM 605 C CA . VAL A 1 74 ? 14.591 -1.868 -11.900 1.00 88.88 74 VAL A CA 1
ATOM 606 C C . VAL A 1 74 ? 14.659 -2.494 -13.290 1.00 88.88 74 VAL A C 1
ATOM 608 O O . VAL A 1 74 ? 14.223 -1.877 -14.258 1.00 88.88 74 VAL A O 1
ATOM 611 N N . GLU A 1 75 ? 15.168 -3.721 -13.401 1.00 90.00 75 GLU A N 1
ATOM 612 C CA . GLU A 1 75 ? 15.215 -4.444 -14.674 1.00 90.00 75 GLU A CA 1
ATOM 613 C C . GLU A 1 75 ? 13.810 -4.659 -15.241 1.00 90.00 75 GLU A C 1
ATOM 615 O O . GLU A 1 75 ? 13.595 -4.445 -16.431 1.00 90.00 75 GLU A O 1
ATOM 620 N N . HIS A 1 76 ? 12.834 -5.025 -14.408 1.00 88.12 76 HIS A N 1
ATOM 621 C CA . HIS A 1 76 ? 11.448 -5.208 -14.841 1.00 88.12 76 HIS A CA 1
ATOM 622 C C . HIS A 1 76 ? 10.838 -3.908 -15.377 1.00 88.12 76 HIS A C 1
ATOM 624 O O . HIS A 1 76 ? 10.242 -3.916 -16.453 1.00 88.12 76 HIS A O 1
ATOM 630 N N . TYR A 1 77 ? 11.047 -2.784 -14.687 1.00 88.00 77 TYR A N 1
ATOM 631 C CA . TYR A 1 77 ? 10.574 -1.471 -15.138 1.00 88.00 77 TYR A CA 1
ATOM 632 C C . TYR A 1 77 ? 11.206 -1.036 -16.469 1.00 88.00 77 TYR A C 1
ATOM 634 O O . TYR A 1 77 ? 10.532 -0.464 -17.317 1.00 88.00 77 TYR A O 1
ATOM 642 N N . LEU A 1 78 ? 12.494 -1.324 -16.677 1.00 88.62 78 LEU A N 1
ATOM 643 C CA . LEU A 1 78 ? 13.186 -0.977 -17.923 1.00 88.62 78 LEU A CA 1
ATOM 644 C C . LEU A 1 78 ? 12.762 -1.858 -19.108 1.00 88.62 78 LEU A C 1
ATOM 646 O O . LEU A 1 78 ? 12.811 -1.403 -20.249 1.00 88.62 78 LEU A O 1
ATOM 650 N N . ASN A 1 79 ? 12.361 -3.105 -18.849 1.00 88.19 79 ASN A N 1
ATOM 651 C CA . ASN A 1 79 ? 12.012 -4.077 -19.889 1.00 88.19 79 ASN A CA 1
ATOM 652 C C . ASN A 1 79 ? 10.512 -4.136 -20.220 1.00 88.19 79 ASN A C 1
ATOM 654 O O . ASN A 1 79 ? 10.138 -4.756 -21.215 1.00 88.19 79 ASN A O 1
ATOM 658 N N . THR A 1 80 ? 9.649 -3.512 -19.417 1.00 85.00 80 THR A N 1
ATOM 659 C CA . THR A 1 80 ? 8.190 -3.626 -19.558 1.00 85.00 80 THR A CA 1
ATOM 660 C C . THR A 1 80 ? 7.566 -2.239 -19.718 1.00 85.00 80 THR A C 1
ATOM 662 O O . THR A 1 80 ? 7.934 -1.337 -18.973 1.00 85.00 80 THR A O 1
ATOM 665 N N . PRO A 1 81 ? 6.571 -2.029 -20.603 1.00 84.06 81 PRO A N 1
ATOM 666 C CA . PRO A 1 81 ? 5.845 -0.753 -20.705 1.00 84.06 81 PRO A CA 1
ATOM 667 C C . PRO A 1 81 ? 4.883 -0.499 -19.524 1.00 84.06 81 PRO A C 1
ATOM 669 O O . PRO A 1 81 ? 3.889 0.214 -19.658 1.00 84.06 81 PRO A O 1
ATOM 672 N N . GLU A 1 82 ? 5.126 -1.122 -18.372 1.00 80.25 82 GLU A N 1
ATOM 673 C CA . GLU A 1 82 ? 4.286 -0.990 -17.188 1.00 80.25 82 GLU A CA 1
ATOM 674 C C . GLU A 1 82 ? 4.559 0.323 -16.459 1.00 80.25 82 GLU A C 1
ATOM 676 O O . GLU A 1 82 ? 5.663 0.865 -16.470 1.00 80.25 82 GLU A O 1
ATOM 681 N N . SER A 1 83 ? 3.530 0.845 -15.793 1.00 84.38 83 SER A N 1
ATOM 682 C CA . SER A 1 83 ? 3.689 2.042 -14.979 1.00 84.38 83 SER A CA 1
ATOM 683 C C . SER A 1 83 ? 4.560 1.765 -13.751 1.00 84.38 83 SER A C 1
ATOM 685 O O . SER A 1 83 ? 4.656 0.638 -13.249 1.00 84.38 83 SER A O 1
ATOM 687 N N . LEU A 1 84 ? 5.159 2.836 -13.223 1.00 83.31 84 LEU A N 1
ATOM 688 C CA . LEU A 1 84 ? 5.909 2.798 -11.969 1.00 83.31 84 LEU A CA 1
ATOM 689 C C . LEU A 1 84 ? 5.060 2.191 -10.838 1.00 83.31 84 LEU A C 1
ATOM 691 O O . LEU A 1 84 ? 5.536 1.330 -10.103 1.00 83.31 84 LEU A O 1
ATOM 695 N N . GLU A 1 85 ? 3.786 2.589 -10.742 1.00 78.69 85 GLU A N 1
ATOM 696 C CA . GLU A 1 85 ? 2.855 2.058 -9.740 1.00 78.69 85 GLU A CA 1
ATOM 697 C C . GLU A 1 85 ? 2.659 0.547 -9.881 1.00 78.69 85 GLU A C 1
ATOM 699 O O . GLU A 1 85 ? 2.812 -0.177 -8.900 1.00 78.69 85 GLU A O 1
ATOM 704 N N . ALA A 1 86 ? 2.410 0.053 -11.098 1.00 81.25 86 ALA A N 1
ATOM 705 C CA . ALA A 1 86 ? 2.212 -1.375 -11.340 1.00 81.25 86 ALA A CA 1
ATOM 706 C C . ALA A 1 86 ? 3.457 -2.206 -10.994 1.00 81.25 86 ALA A C 1
ATOM 708 O O . ALA A 1 86 ? 3.336 -3.333 -10.508 1.00 81.25 86 ALA A O 1
ATOM 709 N N . THR A 1 87 ? 4.650 -1.645 -11.210 1.00 84.50 87 THR A N 1
ATOM 710 C CA . THR A 1 87 ? 5.909 -2.289 -10.817 1.00 84.50 87 THR A CA 1
ATOM 711 C C . THR A 1 87 ? 6.052 -2.309 -9.296 1.00 84.50 87 THR A C 1
ATOM 713 O O . THR A 1 87 ? 6.341 -3.355 -8.718 1.00 84.50 87 THR A O 1
ATOM 716 N N . CYS A 1 88 ? 5.787 -1.191 -8.616 1.00 82.19 88 CYS A N 1
ATOM 717 C CA . CYS A 1 88 ? 5.819 -1.136 -7.156 1.00 82.19 88 CYS A CA 1
ATOM 718 C C . CYS A 1 88 ? 4.834 -2.123 -6.519 1.00 82.19 88 CYS A C 1
ATOM 720 O O . CYS A 1 88 ? 5.190 -2.783 -5.552 1.00 82.19 88 CYS A O 1
ATOM 722 N N . ASP A 1 89 ? 3.621 -2.268 -7.056 1.00 78.69 89 ASP A N 1
ATOM 723 C CA . ASP A 1 89 ? 2.615 -3.230 -6.568 1.00 78.69 89 ASP A CA 1
ATOM 724 C C . ASP A 1 89 ? 3.104 -4.680 -6.606 1.00 78.69 89 ASP A C 1
ATOM 726 O O . ASP A 1 89 ? 2.687 -5.499 -5.789 1.00 78.69 89 ASP A O 1
ATOM 730 N N . ARG A 1 90 ? 4.011 -4.988 -7.532 1.00 79.88 90 ARG A N 1
ATOM 731 C CA . ARG A 1 90 ? 4.520 -6.337 -7.778 1.00 79.88 90 ARG A CA 1
ATOM 732 C C . ARG A 1 90 ? 5.691 -6.723 -6.870 1.00 79.88 90 ARG A C 1
ATOM 734 O O . ARG A 1 90 ? 5.893 -7.908 -6.626 1.00 79.88 90 ARG A O 1
ATOM 741 N N . TYR A 1 91 ? 6.449 -5.739 -6.378 1.00 77.56 91 TYR A N 1
ATOM 742 C CA . TYR A 1 91 ? 7.694 -5.944 -5.620 1.00 77.56 91 TYR A CA 1
ATOM 743 C C . TYR A 1 91 ? 7.647 -5.412 -4.162 1.00 77.56 91 TYR A C 1
ATOM 745 O O . TYR A 1 91 ? 8.696 -5.303 -3.526 1.00 77.56 91 TYR A O 1
ATOM 753 N N . THR A 1 92 ? 6.460 -5.087 -3.625 1.00 66.75 92 THR A N 1
ATOM 754 C CA . THR A 1 92 ? 6.196 -4.708 -2.205 1.00 66.75 92 THR A CA 1
ATOM 755 C C . THR A 1 92 ? 6.003 -5.888 -1.252 1.00 66.75 92 THR A C 1
ATOM 757 O O . THR A 1 92 ? 6.345 -5.782 -0.045 1.00 66.75 92 THR A O 1
#

Radius of gyration: 15.57 Å; Cα contacts (8 Å, |Δi|>4): 54; chains: 1; bounding box: 40×22×38 Å

Nearest PDB structures (foldseek):
  5cm3-assembly1_B  TM=5.483E-01  e=7.866E-01  Escherichia coli
  8r7y-assembly2_D  TM=5.872E-01  e=1.524E+00  Bacillus subtilis subsp. subtilis str. 168
  6t1f-assembly2_D  TM=4.228E-01  e=1.365E+00  Caulobacter vibrioides NA1000
  3qod-assembly1_A  TM=4.937E-01  e=6.040E+00  Fischerella thermalis PCC 7521

Mean predicted aligned error: 9.43 Å

Sequence (92 aa):
MSKRTTTHSINERYEIVEKVINERESIYSLAKREGIDSSTIKGWLRSYRAKGIEGLKESIEWNTYSDKLKRQAVEHYLNTPESLEATCDRYT

InterPro domains:
  IPR010921 Trp repressor/replication initiator [SSF48295] (2-58)
  IPR036388 Winged helix-like DNA-binding domain superfamily [G3DSA:1.10.10.10] (1-68)
  IPR055247 Insertion element IS150 protein InsJ-like, helix-turn-helix domain [PF13518] (12-57)

Solvent-accessible surface area (backbone atoms only — not comparable to full-atom values): 5677 Å² total; per-residue (Å²): 133,85,80,84,72,74,91,67,55,57,64,56,53,48,53,55,48,46,39,40,70,75,70,60,47,55,61,64,59,49,17,65,73,75,72,42,59,52,65,58,54,52,49,43,49,52,28,29,74,76,51,38,76,68,37,53,45,77,78,87,61,83,85,74,77,50,71,67,57,54,50,52,54,53,54,48,50,76,75,39,99,59,52,72,66,63,51,49,72,73,77,113

pLDDT: mean 79.2, std 11.43, range [36.91, 90.0]

Secondary structure (DSSP, 8-state):
------SS-HHHHHHHHHHHHHS---HHHHHHHHT--HHHHHHHHHHHHHHTHHHHS---S-----HHHHHHHHHHHHHS---HHHHHHHH-